Protein AF-A0A8X7V6I4-F1 (afdb_monomer_lite)

Secondary structure (DSSP, 8-state):
-HHHHHHHHHHHHHHHHHHHHHTPPSS---B-TTSPBEEEEE--S-BTTB-TT-EEEEETT--TTTTS-EEEHHHHHHHHHHHHHHHHHHHHHHHHHHHHHHHHHHHHHHHHHHHHT--

pLDDT: mean 87.33, std 9.66, range [56.66, 98.44]

Sequence (119 aa):
MEEELRDMKAHKAYISQVDFVANAQQGIPQLCPCGSNMKRTVDEVYTYDYLPGKRFFICKDFENDGLHFRQPWVMAVEEEVERLKQRVHDHDKLLRECEALKSQVRRLGERVADLERLH

Organism: Brassica carinata (NCBI:txid52824)

Foldseek 3Di:
DVVVVVVVVVVVLVVQLVVCLVVPDQADDQAASVGAGWDKDFACDDDPVDDGGWIWTWGPPDDPPSSTDTGTPVRRHVSVVVVVVVVVVVVVVVVVVVVVVVVVVVVVVVVVVVVVVVD

Radius of gyration: 26.29 Å; chains: 1; bounding box: 56×46×69 Å

Structure (mmCIF, N/CA/C/O backbone):
data_AF-A0A8X7V6I4-F1
#
_entry.id   AF-A0A8X7V6I4-F1
#
loop_
_atom_site.group_PDB
_atom_site.id
_atom_site.type_symbol
_atom_site.label_atom_id
_atom_site.label_alt_id
_atom_site.label_comp_id
_atom_site.label_asym_id
_atom_site.label_entity_id
_atom_site.label_seq_id
_atom_site.pdbx_PDB_ins_code
_atom_site.Cartn_x
_atom_site.Cartn_y
_atom_site.Cartn_z
_atom_site.occupancy
_atom_site.B_iso_or_equiv
_atom_site.auth_seq_id
_atom_site.auth_comp_id
_atom_site.auth_asym_id
_atom_site.auth_atom_id
_atom_site.pdbx_PDB_model_num
ATOM 1 N N . MET A 1 1 ? 26.681 25.326 -23.016 1.00 66.69 1 MET A N 1
ATOM 2 C CA . MET A 1 1 ? 25.642 25.780 -22.066 1.00 66.69 1 MET A CA 1
ATOM 3 C C . MET A 1 1 ? 24.298 25.085 -22.249 1.00 66.69 1 MET A C 1
ATOM 5 O O . MET A 1 1 ? 23.916 24.362 -21.344 1.00 66.69 1 MET A O 1
ATOM 9 N N . GLU A 1 2 ? 23.557 25.254 -23.355 1.00 79.69 2 GLU A N 1
ATOM 10 C CA . GLU A 1 2 ? 22.249 24.569 -23.492 1.00 79.69 2 GLU A CA 1
ATOM 11 C C . GLU A 1 2 ? 22.363 23.043 -23.606 1.00 79.69 2 GLU A C 1
ATOM 13 O O . GLU A 1 2 ? 21.539 22.322 -23.054 1.00 79.69 2 GLU A O 1
ATOM 18 N N . GLU A 1 3 ? 23.378 22.553 -24.316 1.00 81.69 3 GLU A N 1
ATOM 19 C CA . GLU A 1 3 ? 23.651 21.120 -24.464 1.00 81.69 3 GLU A CA 1
ATOM 20 C C . GLU A 1 3 ? 24.035 20.481 -23.126 1.00 81.69 3 GLU A C 1
ATOM 22 O O . GLU A 1 3 ? 23.364 19.561 -22.680 1.00 81.69 3 GLU A O 1
ATOM 27 N N . GLU A 1 4 ? 24.977 21.083 -22.401 1.00 83.06 4 GLU A N 1
ATOM 28 C CA . GLU A 1 4 ? 25.362 20.659 -21.046 1.00 83.06 4 GLU A CA 1
ATOM 29 C C . GLU A 1 4 ? 24.173 20.656 -20.067 1.00 83.06 4 GLU A C 1
ATOM 31 O O . GLU A 1 4 ? 24.053 19.771 -19.221 1.00 83.06 4 GLU A O 1
ATOM 36 N N . LEU A 1 5 ? 23.254 21.626 -20.186 1.00 79.94 5 LEU A N 1
ATOM 37 C CA . LEU A 1 5 ? 22.038 21.668 -19.372 1.00 79.94 5 LEU A CA 1
ATOM 38 C C . LEU A 1 5 ? 21.073 20.525 -19.727 1.00 79.94 5 LEU A C 1
ATOM 40 O O . LEU A 1 5 ? 20.441 19.959 -18.829 1.00 79.94 5 LEU A O 1
ATOM 44 N N . ARG A 1 6 ? 20.952 20.174 -21.016 1.00 82.69 6 ARG A N 1
ATOM 45 C CA . ARG A 1 6 ? 20.172 19.011 -21.469 1.00 82.69 6 ARG A CA 1
ATOM 46 C C . ARG A 1 6 ? 20.788 17.709 -20.964 1.00 82.69 6 ARG A C 1
ATOM 48 O O . ARG A 1 6 ? 20.051 16.890 -20.418 1.00 82.69 6 ARG A O 1
ATOM 55 N N . ASP A 1 7 ? 22.104 17.568 -21.053 1.00 88.25 7 ASP A N 1
ATOM 56 C CA . ASP A 1 7 ? 22.831 16.380 -20.598 1.00 88.25 7 ASP A CA 1
ATOM 57 C C . ASP A 1 7 ? 22.701 16.192 -19.085 1.00 88.25 7 ASP A C 1
ATOM 59 O O . ASP A 1 7 ? 22.368 15.108 -18.606 1.00 88.25 7 ASP A O 1
ATOM 63 N N . MET A 1 8 ? 22.841 17.271 -18.313 1.00 90.69 8 MET A N 1
ATOM 64 C CA . MET A 1 8 ? 22.638 17.238 -16.865 1.00 90.69 8 MET A CA 1
ATOM 65 C C . MET A 1 8 ? 21.185 16.898 -16.493 1.00 90.69 8 MET A C 1
ATOM 67 O O . MET A 1 8 ? 20.945 16.150 -15.542 1.00 90.69 8 MET A O 1
ATOM 71 N N . LYS A 1 9 ? 20.198 17.408 -17.245 1.00 88.81 9 LYS A N 1
ATOM 72 C CA . LYS A 1 9 ? 18.781 17.060 -17.047 1.00 88.81 9 LYS A CA 1
ATOM 73 C C . LYS A 1 9 ? 18.526 15.579 -17.335 1.00 88.81 9 LYS A C 1
ATOM 75 O O . LYS A 1 9 ? 17.821 14.938 -16.556 1.00 88.81 9 LYS A O 1
ATOM 80 N N . ALA A 1 10 ? 19.100 15.044 -18.411 1.00 88.19 10 ALA A N 1
ATOM 81 C CA . ALA A 1 10 ? 19.001 13.629 -18.758 1.00 88.19 10 ALA A CA 1
ATOM 82 C C . ALA A 1 10 ? 19.648 12.746 -17.681 1.00 88.19 10 ALA A C 1
ATOM 84 O O . ALA A 1 10 ? 19.035 11.785 -17.222 1.00 88.19 10 ALA A O 1
ATOM 85 N N . HIS A 1 11 ? 20.831 13.125 -17.192 1.00 89.00 11 HIS A N 1
ATOM 86 C CA . HIS A 1 11 ? 21.520 12.399 -16.128 1.00 89.00 11 HIS A CA 1
ATOM 87 C C . HIS A 1 11 ? 20.720 12.384 -14.818 1.00 89.00 11 HIS A C 1
ATOM 89 O O . HIS A 1 11 ? 20.556 11.337 -14.194 1.00 89.00 11 HIS A O 1
ATOM 95 N N . LYS A 1 12 ? 20.137 13.526 -14.429 1.00 90.25 12 LYS A N 1
ATOM 96 C CA . LYS A 1 12 ? 19.253 13.606 -13.259 1.00 90.25 12 LYS A CA 1
ATOM 97 C C . LYS A 1 12 ? 18.007 12.730 -13.417 1.00 90.25 12 LYS A C 1
ATOM 99 O O . LYS A 1 12 ? 17.588 12.095 -12.450 1.00 90.25 12 LYS A O 1
ATOM 104 N N . ALA A 1 13 ? 17.411 12.704 -14.609 1.00 87.56 13 ALA A N 1
ATOM 105 C CA . ALA A 1 13 ? 16.258 11.856 -14.896 1.00 87.56 13 ALA A CA 1
ATOM 106 C C . ALA A 1 13 ? 16.617 10.367 -14.781 1.00 87.56 13 ALA A C 1
ATOM 108 O O . ALA A 1 13 ? 15.889 9.628 -14.127 1.00 87.56 13 ALA A O 1
ATOM 109 N N . TYR A 1 14 ? 17.769 9.958 -15.318 1.00 87.88 14 TYR A N 1
ATOM 110 C CA . TYR A 1 14 ? 18.278 8.592 -15.186 1.00 87.88 14 TYR A CA 1
ATOM 111 C C . TYR A 1 14 ? 18.493 8.195 -13.720 1.00 87.88 14 TYR A C 1
ATOM 113 O O . TYR A 1 14 ? 17.953 7.184 -13.283 1.00 87.88 14 TYR A O 1
ATOM 121 N N . ILE A 1 15 ? 19.195 9.019 -12.928 1.00 88.75 15 ILE A N 1
ATOM 122 C CA . ILE A 1 15 ? 19.389 8.756 -11.489 1.00 88.75 15 ILE A CA 1
ATOM 123 C C . ILE A 1 15 ? 18.038 8.611 -10.783 1.00 88.75 15 ILE A C 1
ATOM 125 O O . ILE A 1 15 ? 17.841 7.677 -10.016 1.00 88.75 15 ILE A O 1
ATOM 129 N N . SER A 1 16 ? 17.080 9.485 -11.099 1.00 87.38 16 SER A N 1
ATOM 130 C CA . SER A 1 16 ? 15.740 9.427 -10.505 1.00 87.38 16 SER A CA 1
ATOM 131 C C . SER A 1 16 ? 15.006 8.128 -10.857 1.00 87.38 16 SER A C 1
ATOM 133 O O . SER A 1 16 ? 14.291 7.588 -10.018 1.00 87.38 16 SER A O 1
ATOM 135 N N . GLN A 1 17 ? 15.177 7.609 -12.078 1.00 86.31 17 GLN A N 1
ATOM 136 C CA . GLN A 1 17 ? 14.612 6.319 -12.479 1.00 86.31 17 GLN A CA 1
ATOM 137 C C . GLN A 1 17 ? 15.285 5.158 -11.749 1.00 86.31 17 GLN A C 1
ATOM 139 O O . GLN A 1 17 ? 14.580 4.286 -11.253 1.00 86.31 17 GLN A O 1
ATOM 144 N N . VAL A 1 18 ? 16.616 5.166 -11.624 1.00 87.00 18 VAL A N 1
ATOM 145 C CA . VAL A 1 18 ? 17.353 4.141 -10.866 1.00 87.00 18 VAL A CA 1
ATOM 146 C C . VAL A 1 18 ? 16.917 4.134 -9.403 1.00 87.00 18 VAL A C 1
ATOM 148 O O . VAL A 1 18 ? 16.593 3.073 -8.872 1.00 87.00 18 VAL A O 1
ATOM 151 N N . ASP A 1 19 ? 16.833 5.305 -8.771 1.00 86.31 19 ASP A N 1
ATOM 152 C CA . ASP A 1 19 ? 16.350 5.438 -7.396 1.00 86.31 19 ASP A CA 1
ATOM 153 C C . ASP A 1 19 ? 14.912 4.932 -7.269 1.00 86.31 19 ASP A C 1
ATOM 155 O O . ASP A 1 19 ? 14.584 4.236 -6.309 1.00 86.31 19 ASP A O 1
ATOM 159 N N . PHE A 1 20 ? 14.045 5.234 -8.239 1.00 84.12 20 PHE A N 1
ATOM 160 C CA . PHE A 1 20 ? 12.679 4.724 -8.240 1.00 84.12 20 PHE A CA 1
ATOM 161 C C . PHE A 1 20 ? 12.642 3.203 -8.374 1.00 84.12 20 PHE A C 1
ATOM 163 O O . PHE A 1 20 ? 11.853 2.578 -7.681 1.00 84.12 20 PHE A O 1
ATOM 170 N N . VAL A 1 21 ? 13.467 2.597 -9.234 1.00 82.62 21 VAL A N 1
ATOM 171 C CA . VAL A 1 21 ? 13.544 1.134 -9.392 1.00 82.62 21 VAL A CA 1
ATOM 172 C C . VAL A 1 21 ? 14.071 0.475 -8.118 1.00 82.62 21 VAL A C 1
ATOM 174 O O . VAL A 1 21 ? 13.510 -0.518 -7.664 1.00 82.62 21 VAL A O 1
ATOM 177 N N . ALA A 1 22 ? 15.108 1.044 -7.504 1.00 82.12 22 ALA A N 1
ATOM 178 C CA . ALA A 1 22 ? 15.673 0.540 -6.255 1.00 82.12 22 ALA A CA 1
ATOM 179 C C . ALA A 1 22 ? 14.681 0.639 -5.084 1.00 82.12 22 ALA A C 1
ATOM 181 O O . ALA A 1 22 ? 14.656 -0.232 -4.218 1.00 82.12 22 ALA A O 1
ATOM 182 N N . ASN A 1 23 ? 13.844 1.679 -5.081 1.00 78.50 23 ASN A N 1
ATOM 183 C CA . ASN A 1 23 ? 12.777 1.890 -4.101 1.00 78.50 23 ASN A CA 1
ATOM 184 C C . ASN A 1 23 ? 11.397 1.453 -4.623 1.00 78.50 23 ASN A C 1
ATOM 186 O O . ASN A 1 23 ? 10.369 1.851 -4.062 1.00 78.50 23 ASN A O 1
ATOM 190 N N . ALA A 1 24 ? 11.358 0.689 -5.719 1.00 68.62 24 ALA A N 1
ATOM 191 C CA . ALA A 1 24 ? 10.126 0.346 -6.405 1.00 68.62 24 ALA A CA 1
ATOM 192 C C . ALA A 1 24 ? 9.215 -0.449 -5.483 1.00 68.62 24 ALA A C 1
ATOM 194 O O . ALA A 1 24 ? 9.647 -1.328 -4.743 1.00 68.62 24 ALA A O 1
ATOM 195 N N . GLN A 1 25 ? 7.942 -0.080 -5.532 1.00 62.44 25 GLN A N 1
ATOM 196 C CA . GLN A 1 25 ? 6.922 -0.437 -4.560 1.00 62.44 25 GLN A CA 1
ATOM 197 C C . GLN A 1 25 ? 6.785 -1.950 -4.353 1.00 62.44 25 GLN A C 1
ATOM 199 O O . GLN A 1 25 ? 6.655 -2.704 -5.311 1.00 62.44 25 GLN A O 1
ATOM 204 N N . GLN A 1 26 ? 6.678 -2.350 -3.085 1.00 68.00 26 GLN A N 1
ATOM 205 C CA . GLN A 1 26 ? 6.037 -3.606 -2.700 1.00 68.00 26 GLN A CA 1
ATOM 206 C C . GLN A 1 26 ? 4.559 -3.563 -3.123 1.00 68.00 26 GLN A C 1
ATOM 208 O O . GLN A 1 26 ? 3.819 -2.650 -2.732 1.00 68.00 26 GLN A O 1
ATOM 213 N N . GLY A 1 27 ? 4.113 -4.557 -3.884 1.00 81.31 27 GLY A N 1
ATOM 214 C CA . GLY A 1 27 ? 2.730 -4.727 -4.313 1.00 81.31 27 GLY A CA 1
ATOM 215 C C . GLY A 1 27 ? 2.519 -4.543 -5.815 1.00 81.31 27 GLY A C 1
ATOM 216 O O . GLY A 1 27 ? 3.386 -4.838 -6.633 1.00 81.31 27 GLY A O 1
ATOM 217 N N . ILE A 1 28 ? 1.321 -4.090 -6.202 1.00 87.56 28 ILE A N 1
ATOM 218 C CA . ILE A 1 28 ? 0.957 -3.934 -7.617 1.00 87.56 28 ILE A CA 1
ATOM 219 C C . ILE A 1 28 ? 1.425 -2.565 -8.129 1.00 87.56 28 ILE A C 1
ATOM 221 O O . ILE A 1 28 ? 0.842 -1.546 -7.734 1.00 87.56 28 ILE A O 1
ATOM 225 N N . PRO A 1 29 ? 2.387 -2.517 -9.071 1.00 85.25 29 PRO A N 1
ATOM 226 C CA . PRO A 1 29 ? 2.889 -1.260 -9.605 1.00 85.25 29 PRO A CA 1
ATOM 227 C C . PRO A 1 29 ? 1.794 -0.562 -10.419 1.00 85.25 29 PRO A C 1
ATOM 229 O O . PRO A 1 29 ? 1.153 -1.171 -11.279 1.00 85.25 29 PRO A O 1
ATOM 232 N N . GLN A 1 30 ? 1.581 0.728 -10.150 1.00 85.69 30 GLN A N 1
ATOM 233 C CA . GLN A 1 30 ? 0.610 1.559 -10.881 1.00 85.69 30 GLN A CA 1
ATOM 234 C C . GLN A 1 30 ? 1.272 2.365 -12.005 1.00 85.69 30 GLN A C 1
ATOM 236 O O . GLN A 1 30 ? 0.690 2.543 -13.077 1.00 85.69 30 GLN A O 1
ATOM 241 N N . LEU A 1 31 ? 2.507 2.816 -11.772 1.00 87.75 31 LEU A N 1
ATOM 242 C CA . LEU A 1 31 ? 3.286 3.656 -12.677 1.00 87.75 31 LEU A CA 1
ATOM 243 C C . LEU A 1 31 ? 4.675 3.059 -12.896 1.00 87.75 31 LEU A C 1
ATOM 245 O O . LEU A 1 31 ? 5.260 2.467 -11.989 1.00 87.75 31 LEU A O 1
ATOM 249 N N . CYS A 1 32 ? 5.193 3.247 -14.103 1.00 88.19 32 CYS A N 1
ATOM 250 C CA . CYS A 1 32 ? 6.569 2.943 -14.468 1.00 88.19 32 CYS A CA 1
ATOM 251 C C . CYS A 1 32 ? 7.468 4.173 -14.208 1.00 88.19 32 CYS A C 1
ATOM 253 O O . CYS A 1 32 ? 6.973 5.298 -14.335 1.00 88.19 32 CYS A O 1
ATOM 255 N N . PRO A 1 33 ? 8.779 4.017 -13.924 1.00 86.56 33 PRO A N 1
ATOM 256 C CA . PRO A 1 33 ? 9.714 5.143 -13.775 1.00 86.56 33 PRO A CA 1
ATOM 257 C C . PRO A 1 33 ? 9.748 6.115 -14.963 1.00 86.56 33 PRO A C 1
ATOM 259 O O . PRO A 1 33 ? 10.056 7.294 -14.797 1.00 86.56 33 PRO A O 1
ATOM 262 N N . CYS A 1 34 ? 9.402 5.646 -16.164 1.00 86.31 34 CYS A N 1
ATOM 263 C CA . CYS A 1 34 ? 9.288 6.486 -17.356 1.00 86.31 34 CYS A CA 1
ATOM 264 C C . CYS A 1 34 ? 8.046 7.403 -17.366 1.00 86.31 34 CYS A C 1
ATOM 266 O O . CYS A 1 34 ? 7.920 8.255 -18.240 1.00 86.31 34 CYS A O 1
ATOM 268 N N . GLY A 1 35 ? 7.132 7.253 -16.401 1.00 86.19 35 GLY A N 1
ATOM 269 C CA . GLY A 1 35 ? 5.882 8.012 -16.293 1.00 86.19 35 GLY A CA 1
ATOM 270 C C . GLY A 1 35 ? 4.679 7.346 -16.963 1.00 86.19 35 GLY A C 1
ATOM 271 O O . GLY A 1 35 ? 3.550 7.808 -16.794 1.00 86.19 35 GLY A O 1
ATOM 272 N N . SER A 1 36 ? 4.888 6.251 -17.692 1.00 89.12 36 SER A N 1
ATOM 273 C CA . SER A 1 36 ? 3.806 5.520 -18.344 1.00 89.12 36 SER A CA 1
ATOM 274 C C . SER A 1 36 ? 3.036 4.625 -17.376 1.00 89.12 36 SER A C 1
ATOM 276 O O . SER A 1 36 ? 3.563 4.111 -16.387 1.00 89.12 36 SER A O 1
ATOM 278 N N . ASN A 1 37 ? 1.761 4.408 -17.697 1.00 89.31 37 ASN A N 1
ATOM 279 C CA . ASN A 1 37 ? 0.896 3.519 -16.930 1.00 89.31 37 ASN A CA 1
ATOM 280 C C . ASN A 1 37 ? 1.305 2.051 -17.090 1.00 89.31 37 ASN A C 1
ATOM 282 O O . ASN A 1 37 ? 1.728 1.611 -18.166 1.00 89.31 37 ASN A O 1
ATOM 286 N N . MET A 1 38 ? 1.090 1.279 -16.027 1.00 90.00 38 MET A N 1
ATOM 287 C CA . MET A 1 38 ? 1.234 -0.172 -16.061 1.00 90.00 38 MET A CA 1
ATOM 288 C C . MET A 1 38 ? 0.025 -0.818 -16.748 1.00 90.00 38 MET A C 1
ATOM 290 O O . MET A 1 38 ? -1.126 -0.460 -16.497 1.00 90.00 38 MET A O 1
ATOM 294 N N . LYS A 1 39 ? 0.274 -1.805 -17.611 1.00 90.12 39 LYS A N 1
ATOM 295 C CA . LYS A 1 39 ? -0.746 -2.664 -18.227 1.00 90.12 39 LYS A CA 1
ATOM 296 C C . LYS A 1 39 ? -0.600 -4.089 -17.704 1.00 90.12 39 LYS A C 1
ATOM 298 O O . LYS A 1 39 ? 0.506 -4.564 -17.453 1.00 90.12 39 LYS A O 1
ATOM 303 N N . ARG A 1 40 ? -1.721 -4.793 -17.555 1.00 87.88 40 ARG A N 1
ATOM 304 C CA . ARG A 1 40 ? -1.712 -6.229 -17.264 1.00 87.88 40 ARG A CA 1
ATOM 305 C C . ARG A 1 40 ? -1.673 -6.999 -18.577 1.00 87.88 40 ARG A C 1
ATOM 307 O O . ARG A 1 40 ? -2.527 -6.777 -19.431 1.00 87.88 40 ARG A O 1
ATOM 314 N N . THR A 1 41 ? -0.733 -7.922 -18.711 1.00 84.94 41 THR A N 1
ATOM 315 C CA . THR A 1 41 ? -0.593 -8.771 -19.899 1.00 84.94 41 THR A CA 1
ATOM 316 C C . THR A 1 41 ? -0.428 -10.234 -19.516 1.00 84.94 41 THR A C 1
ATOM 318 O O . THR A 1 41 ? -0.151 -10.577 -18.361 1.00 84.94 41 THR A O 1
ATOM 321 N N . VAL A 1 42 ? -0.637 -11.104 -20.497 1.00 79.44 42 VAL A N 1
ATOM 322 C CA . VAL A 1 42 ? -0.314 -12.527 -20.426 1.00 79.44 42 VAL A CA 1
ATOM 323 C C . VAL A 1 42 ? 0.735 -12.784 -21.494 1.00 79.44 42 VAL A C 1
ATOM 325 O O . VAL A 1 42 ? 0.572 -12.319 -22.618 1.00 79.44 42 VAL A O 1
ATOM 328 N N . ASP A 1 43 ? 1.803 -13.490 -21.149 1.00 76.62 43 ASP A N 1
ATOM 329 C CA . ASP A 1 43 ? 2.783 -13.913 -22.140 1.00 76.62 43 ASP A CA 1
ATOM 330 C C . ASP A 1 43 ? 2.160 -15.021 -22.993 1.00 76.62 43 ASP A C 1
ATOM 332 O O . ASP A 1 43 ? 1.863 -16.115 -22.510 1.00 76.62 43 ASP A O 1
ATOM 336 N N . GLU A 1 44 ? 1.921 -14.717 -24.265 1.00 69.81 44 GLU A N 1
ATOM 337 C CA . GLU A 1 44 ? 1.339 -15.653 -25.236 1.00 69.81 44 GLU A CA 1
ATOM 338 C C . GLU A 1 44 ? 2.396 -16.590 -25.836 1.00 69.81 44 GLU A C 1
ATOM 340 O O . GLU A 1 44 ? 2.074 -17.660 -26.349 1.00 69.81 44 GLU A O 1
ATOM 345 N N . VAL A 1 45 ? 3.669 -16.200 -25.743 1.00 67.81 45 VAL A N 1
ATOM 346 C CA . VAL A 1 45 ? 4.800 -16.871 -26.386 1.00 67.81 45 VAL A CA 1
ATOM 347 C C . VAL A 1 45 ? 5.736 -17.447 -25.331 1.00 67.81 45 VAL A C 1
ATOM 349 O O . VAL A 1 45 ? 5.893 -16.896 -24.242 1.00 67.81 45 VAL A O 1
ATOM 352 N N . TYR A 1 46 ? 6.379 -18.563 -25.670 1.00 56.66 46 TYR A N 1
ATOM 353 C CA . TYR A 1 46 ? 7.451 -19.130 -24.864 1.00 56.66 46 TYR A CA 1
ATOM 354 C C . TYR A 1 46 ? 8.644 -18.171 -24.896 1.00 56.66 46 TYR A C 1
ATOM 356 O O . TYR A 1 46 ? 9.232 -17.944 -25.954 1.00 56.66 46 TYR A O 1
ATOM 364 N N . THR A 1 47 ? 8.995 -17.597 -23.750 1.00 66.88 47 THR A N 1
ATOM 365 C CA . THR A 1 47 ? 10.206 -16.780 -23.610 1.00 66.88 47 THR A CA 1
ATOM 366 C C . THR A 1 47 ? 11.267 -17.595 -22.878 1.00 66.88 47 THR A C 1
ATOM 368 O O . THR A 1 47 ? 10.934 -18.538 -22.164 1.00 66.88 47 THR A O 1
ATOM 371 N N . TYR A 1 48 ? 12.548 -17.264 -23.066 1.00 60.03 48 TYR A N 1
ATOM 372 C CA . TYR A 1 48 ? 13.665 -17.989 -22.441 1.00 60.03 48 TYR A CA 1
ATOM 373 C C . TYR A 1 48 ? 13.493 -18.133 -20.917 1.00 60.03 48 TYR A C 1
ATOM 375 O O . TYR A 1 48 ? 13.746 -19.200 -20.364 1.00 60.03 48 TYR A O 1
ATOM 383 N N . ASP A 1 49 ? 12.961 -17.092 -20.272 1.00 66.44 49 ASP A N 1
ATOM 384 C CA . ASP A 1 49 ? 12.780 -17.037 -18.822 1.00 66.44 49 ASP A CA 1
ATOM 385 C C . ASP A 1 49 ? 11.393 -17.517 -18.347 1.00 66.44 49 ASP A C 1
ATOM 387 O O . ASP A 1 49 ? 11.208 -17.772 -17.154 1.00 66.44 49 ASP A O 1
ATOM 391 N N . TYR A 1 50 ? 10.394 -17.645 -19.239 1.00 65.88 50 TYR A N 1
ATOM 392 C CA . TYR A 1 50 ? 9.003 -17.890 -18.834 1.00 65.88 50 TYR A CA 1
ATOM 393 C C . TYR A 1 50 ? 8.197 -18.766 -19.799 1.00 65.88 50 TYR A C 1
ATOM 395 O O . TYR A 1 50 ? 8.139 -18.541 -21.010 1.00 65.88 50 TYR A O 1
ATOM 403 N N . LEU A 1 51 ? 7.467 -19.717 -19.206 1.00 66.88 51 LEU A N 1
ATOM 404 C CA . LEU A 1 51 ? 6.452 -20.513 -19.893 1.00 66.88 51 LEU A CA 1
ATOM 405 C C . LEU A 1 51 ? 5.276 -19.633 -20.373 1.00 66.88 51 LEU A C 1
ATOM 407 O O . LEU A 1 51 ? 4.901 -18.688 -19.670 1.00 66.88 51 LEU A O 1
ATOM 411 N N . PRO A 1 52 ? 4.627 -19.987 -21.498 1.00 72.06 52 PRO A N 1
ATOM 412 C CA . PRO A 1 52 ? 3.389 -19.357 -21.943 1.00 72.06 52 PRO A CA 1
ATOM 413 C C . PRO A 1 52 ? 2.305 -19.367 -20.857 1.00 72.06 52 PRO A C 1
ATOM 415 O O . PRO A 1 52 ? 2.212 -20.290 -20.045 1.00 72.06 52 PRO A O 1
ATOM 418 N N . GLY A 1 53 ? 1.457 -18.340 -20.851 1.00 77.94 53 GLY A N 1
ATOM 419 C CA . GLY A 1 53 ? 0.333 -18.197 -19.922 1.00 77.94 53 GLY A CA 1
ATOM 420 C C . GLY A 1 53 ? 0.678 -17.514 -18.595 1.00 77.94 53 GLY A C 1
ATOM 421 O O . GLY A 1 53 ? -0.207 -17.315 -17.755 1.00 77.94 53 GLY A O 1
ATOM 422 N N . LYS A 1 54 ? 1.939 -17.120 -18.383 1.00 82.25 54 LYS A N 1
ATOM 423 C CA . LYS A 1 54 ? 2.338 -16.320 -17.217 1.00 82.25 54 LYS A CA 1
ATOM 424 C C . LYS A 1 54 ? 1.807 -14.892 -17.347 1.00 82.25 54 LYS A C 1
ATOM 426 O O . LYS A 1 54 ? 1.794 -14.310 -18.426 1.00 82.25 54 LYS A O 1
ATOM 431 N N . ARG A 1 55 ? 1.322 -14.339 -16.234 1.00 87.75 55 ARG A N 1
ATOM 432 C CA . ARG A 1 55 ? 0.713 -13.003 -16.172 1.00 87.75 55 ARG A CA 1
ATOM 433 C C . ARG A 1 55 ? 1.696 -12.001 -15.591 1.00 87.75 55 ARG A C 1
ATOM 435 O O . ARG A 1 55 ? 2.356 -12.308 -14.597 1.00 87.75 55 ARG A O 1
ATOM 442 N N . PHE A 1 56 ? 1.714 -10.799 -16.150 1.00 88.06 56 PHE A N 1
ATOM 443 C CA . PHE A 1 56 ? 2.617 -9.728 -15.746 1.00 88.06 56 PHE A CA 1
ATOM 444 C C . PHE A 1 56 ? 1.888 -8.394 -15.628 1.00 88.06 56 PHE A C 1
ATOM 446 O O . PHE A 1 56 ? 0.873 -8.150 -16.285 1.00 88.06 56 PHE A O 1
ATOM 453 N N . PHE A 1 57 ? 2.450 -7.525 -14.797 1.00 89.25 57 PHE A N 1
ATOM 454 C CA . PHE A 1 57 ? 2.290 -6.086 -14.905 1.00 89.25 57 PHE A CA 1
ATOM 455 C C . PHE A 1 57 ? 3.507 -5.551 -15.649 1.00 89.25 57 PHE A C 1
ATOM 457 O O . PHE A 1 57 ? 4.637 -5.726 -15.198 1.00 89.25 57 PHE A O 1
ATOM 464 N N . ILE A 1 58 ? 3.286 -4.935 -16.800 1.00 90.12 58 ILE A N 1
ATOM 465 C CA . ILE A 1 58 ? 4.348 -4.438 -17.670 1.00 90.12 58 ILE A CA 1
ATOM 466 C C . ILE A 1 58 ? 4.084 -2.975 -18.009 1.00 90.12 58 ILE A C 1
ATOM 468 O O . ILE A 1 58 ? 2.928 -2.562 -18.120 1.00 90.12 58 ILE A O 1
ATOM 472 N N . CYS A 1 59 ? 5.137 -2.180 -18.174 1.00 91.50 59 CYS A N 1
ATOM 473 C CA . CYS A 1 59 ? 5.001 -0.826 -18.696 1.00 91.50 59 CYS A CA 1
ATOM 474 C C . CYS A 1 59 ? 4.270 -0.836 -20.052 1.00 91.50 59 CYS A C 1
ATOM 476 O O . CYS A 1 59 ? 4.459 -1.735 -20.880 1.00 91.50 59 CYS A O 1
ATOM 478 N N . LYS A 1 60 ? 3.425 0.169 -20.307 1.00 89.88 60 LYS A N 1
ATOM 479 C CA . LYS A 1 60 ? 2.816 0.356 -21.629 1.00 89.88 60 LYS A CA 1
ATOM 480 C C . LYS A 1 60 ? 3.878 0.497 -22.724 1.00 89.88 60 LYS A C 1
ATOM 482 O O . LYS A 1 60 ? 3.769 -0.208 -23.730 1.00 89.88 60 LYS A O 1
ATOM 487 N N . ASP A 1 61 ? 4.877 1.332 -22.458 1.00 90.69 61 ASP A N 1
ATOM 488 C CA . ASP A 1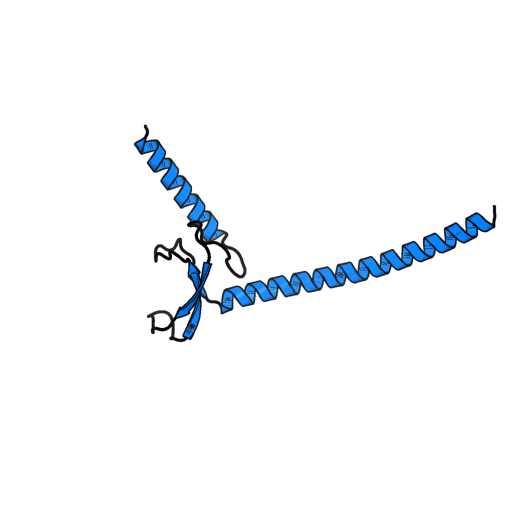 61 ? 5.993 1.697 -23.334 1.00 90.69 61 ASP A CA 1
ATOM 489 C C . ASP A 1 61 ? 7.261 0.964 -22.872 1.00 90.69 61 ASP A C 1
ATOM 491 O O . ASP A 1 61 ? 8.270 1.566 -22.539 1.00 90.69 61 ASP A O 1
ATOM 495 N N . PHE A 1 62 ? 7.152 -0.353 -22.695 1.00 88.38 62 PHE A N 1
ATOM 496 C CA . PHE A 1 62 ? 8.228 -1.169 -22.139 1.00 88.38 62 PHE A CA 1
ATOM 497 C C . PHE A 1 62 ? 9.437 -1.247 -23.074 1.00 88.38 62 PHE A C 1
ATOM 499 O O . PHE A 1 62 ? 9.311 -1.703 -24.212 1.00 88.38 62 PHE A O 1
ATOM 506 N N . GLU A 1 63 ? 10.606 -0.914 -22.536 1.00 87.81 63 GLU A N 1
ATOM 507 C CA . GLU A 1 63 ? 11.910 -1.174 -23.136 1.00 87.81 63 GLU A CA 1
ATOM 508 C C . GLU A 1 63 ? 12.692 -2.135 -22.232 1.00 87.81 63 GLU A C 1
ATOM 510 O O . GLU A 1 63 ? 12.592 -2.075 -21.009 1.00 87.81 63 GLU A O 1
ATOM 515 N N . ASN A 1 64 ? 13.461 -3.058 -22.812 1.00 85.06 64 ASN A N 1
ATOM 516 C CA . ASN A 1 64 ? 14.261 -4.004 -22.027 1.00 85.06 64 ASN A CA 1
ATOM 517 C C . ASN A 1 64 ? 15.601 -3.375 -21.605 1.00 85.06 64 ASN A C 1
ATOM 519 O O . ASN A 1 64 ? 16.669 -3.857 -21.976 1.00 85.06 64 ASN A O 1
ATOM 523 N N . ASP A 1 65 ? 15.524 -2.259 -20.885 1.00 86.44 65 ASP A N 1
ATOM 524 C CA . ASP A 1 65 ? 16.649 -1.418 -20.457 1.00 86.44 65 ASP A CA 1
ATOM 525 C C . ASP A 1 65 ? 16.984 -1.565 -18.960 1.00 86.44 65 ASP A C 1
ATOM 527 O O . ASP A 1 65 ? 17.948 -0.981 -18.470 1.00 86.44 65 ASP A O 1
ATOM 531 N N . GLY A 1 66 ? 16.188 -2.350 -18.228 1.00 84.06 66 GLY A N 1
ATOM 532 C CA . GLY A 1 66 ? 16.302 -2.522 -16.778 1.00 84.06 66 GLY A CA 1
ATOM 533 C C . GLY A 1 66 ? 15.691 -1.384 -15.951 1.00 84.06 66 GLY A C 1
ATOM 534 O O . GLY A 1 66 ? 15.668 -1.483 -14.727 1.00 84.06 66 GLY A O 1
ATOM 535 N N . LEU A 1 67 ? 15.167 -0.337 -16.593 1.00 88.31 67 LEU A N 1
ATOM 536 C CA . LEU A 1 67 ? 14.489 0.791 -15.945 1.00 88.31 67 LEU A CA 1
ATOM 537 C C . LEU A 1 67 ? 12.967 0.677 -16.058 1.00 88.31 67 LEU A C 1
ATOM 539 O O . LEU A 1 67 ? 12.238 1.200 -15.214 1.00 88.31 67 LEU A O 1
ATOM 543 N N . HIS A 1 68 ? 12.469 -0.032 -17.070 1.00 88.38 68 HIS A N 1
ATOM 544 C CA . HIS A 1 68 ? 11.045 -0.292 -17.215 1.00 88.38 68 HIS A CA 1
ATOM 545 C C . HIS A 1 68 ? 10.584 -1.499 -16.405 1.00 88.38 68 HIS A C 1
ATOM 547 O O . HIS A 1 68 ? 11.181 -2.577 -16.421 1.00 88.38 68 HIS A O 1
ATOM 553 N N . PHE A 1 69 ? 9.436 -1.352 -15.744 1.00 87.38 69 PHE A N 1
ATOM 554 C CA . PHE A 1 69 ? 8.871 -2.453 -14.982 1.00 87.38 69 PHE A CA 1
ATOM 555 C C . PHE A 1 69 ? 8.268 -3.540 -15.863 1.00 87.38 69 PHE A C 1
ATOM 557 O O . PHE A 1 69 ? 7.427 -3.295 -16.735 1.00 87.38 69 PHE A O 1
ATOM 564 N N . ARG A 1 70 ? 8.631 -4.771 -15.507 1.00 87.06 70 ARG A N 1
ATOM 565 C CA . ARG A 1 70 ? 7.951 -6.008 -15.871 1.00 87.06 70 ARG A CA 1
ATOM 566 C C . ARG A 1 70 ? 7.949 -6.923 -14.651 1.00 87.06 70 ARG A C 1
ATOM 568 O O . ARG A 1 70 ? 8.910 -7.639 -14.397 1.00 87.06 70 ARG A O 1
ATOM 575 N N . GLN A 1 71 ? 6.865 -6.884 -13.885 1.00 86.62 71 GLN A N 1
ATOM 576 C CA . GLN A 1 71 ? 6.723 -7.640 -12.644 1.00 86.62 71 GLN A CA 1
ATOM 577 C C . GLN A 1 71 ? 5.740 -8.802 -12.833 1.00 86.62 71 GLN A C 1
ATOM 579 O O . GLN A 1 71 ? 4.604 -8.589 -13.273 1.00 86.62 71 GLN A O 1
ATOM 584 N N . PRO A 1 72 ? 6.132 -10.041 -12.496 1.00 88.06 72 PRO A N 1
ATOM 585 C CA . PRO A 1 72 ? 5.216 -11.168 -12.397 1.00 88.06 72 PRO A CA 1
ATOM 586 C C . PRO A 1 72 ? 4.021 -10.870 -11.492 1.00 88.06 72 PRO A C 1
ATOM 588 O O . PRO A 1 72 ? 4.168 -10.400 -10.365 1.00 88.06 72 PRO A O 1
ATOM 591 N N . TRP A 1 73 ? 2.826 -11.216 -11.969 1.00 88.62 73 TRP A N 1
ATOM 592 C CA . TRP A 1 73 ? 1.574 -10.979 -11.250 1.00 88.62 73 TRP A CA 1
ATOM 593 C C . TRP A 1 73 ? 1.557 -11.617 -9.856 1.00 88.62 73 TRP A C 1
ATOM 595 O O . TRP A 1 73 ? 1.013 -11.029 -8.930 1.00 88.62 73 TRP A O 1
ATOM 605 N N . VAL A 1 74 ? 2.160 -12.803 -9.712 1.00 87.38 74 VAL A N 1
ATOM 606 C CA . VAL A 1 74 ? 2.190 -13.545 -8.442 1.00 87.38 74 VAL A CA 1
ATOM 607 C C . VAL A 1 74 ? 2.930 -12.782 -7.345 1.00 87.38 74 VAL A C 1
ATOM 609 O O . VAL A 1 74 ? 2.383 -12.659 -6.259 1.00 87.38 74 VAL A O 1
ATOM 612 N N . MET A 1 75 ? 4.094 -12.196 -7.649 1.00 87.06 75 MET A N 1
ATOM 613 C CA . MET A 1 75 ? 4.873 -11.436 -6.664 1.00 87.06 75 MET A CA 1
ATOM 614 C C . MET A 1 75 ? 4.119 -10.180 -6.234 1.00 87.06 75 MET A C 1
ATOM 616 O O . MET A 1 75 ? 3.916 -9.952 -5.048 1.00 87.06 75 MET A O 1
ATOM 620 N N . ALA A 1 76 ? 3.605 -9.425 -7.209 1.00 88.38 76 ALA A N 1
ATOM 621 C CA . ALA A 1 76 ? 2.822 -8.225 -6.941 1.00 88.38 76 ALA A CA 1
ATOM 622 C C . ALA A 1 76 ? 1.590 -8.516 -6.065 1.00 88.38 76 ALA A C 1
ATOM 624 O O . ALA A 1 76 ? 1.270 -7.754 -5.159 1.00 88.38 76 ALA A O 1
ATOM 625 N N . VAL A 1 77 ? 0.879 -9.618 -6.322 1.00 90.44 77 VAL A N 1
ATOM 626 C CA . VAL A 1 77 ? -0.308 -9.987 -5.539 1.00 90.44 77 VAL A CA 1
ATOM 627 C C . VAL A 1 77 ? 0.046 -10.516 -4.157 1.00 90.44 77 VAL A C 1
ATOM 629 O O . VAL A 1 77 ? -0.671 -10.211 -3.210 1.00 90.44 77 VAL A O 1
ATOM 632 N N . GLU A 1 78 ? 1.119 -11.286 -4.019 1.00 91.31 78 GLU A N 1
ATOM 633 C CA . GLU A 1 78 ? 1.576 -11.778 -2.719 1.00 91.31 78 GLU A CA 1
ATOM 634 C C . GLU A 1 78 ? 1.931 -10.615 -1.783 1.00 91.31 78 GLU A C 1
ATOM 636 O O . GLU A 1 78 ? 1.406 -10.533 -0.673 1.00 91.31 78 GLU A O 1
ATOM 641 N N . GLU A 1 79 ? 2.708 -9.648 -2.270 1.00 91.00 79 GLU A N 1
ATOM 642 C CA . GLU A 1 79 ? 3.068 -8.439 -1.522 1.00 91.00 79 GLU A CA 1
ATOM 643 C C . GLU A 1 79 ? 1.837 -7.594 -1.146 1.00 91.00 79 GLU A C 1
ATOM 645 O O . GLU A 1 79 ? 1.716 -7.113 -0.016 1.00 91.00 79 GLU A O 1
ATOM 650 N N . GLU A 1 80 ? 0.875 -7.445 -2.065 1.00 92.00 80 GLU A N 1
ATOM 651 C CA . GLU A 1 80 ? -0.405 -6.787 -1.778 1.00 92.00 80 GLU A CA 1
ATOM 652 C C . GLU A 1 80 ? -1.208 -7.502 -0.691 1.00 92.00 80 GLU A C 1
ATOM 654 O O . GLU A 1 80 ? -1.790 -6.855 0.182 1.00 92.00 80 GLU A O 1
ATOM 659 N N . VAL A 1 81 ? -1.253 -8.834 -0.735 1.00 93.81 81 VAL A N 1
ATOM 660 C CA . VAL A 1 81 ? -1.974 -9.648 0.244 1.00 93.81 81 VAL A CA 1
ATOM 661 C C . VAL A 1 81 ? -1.347 -9.498 1.626 1.00 93.81 81 VAL A C 1
ATOM 663 O O . VAL A 1 81 ? -2.085 -9.282 2.588 1.00 93.81 81 VAL A O 1
ATOM 666 N N . GLU A 1 82 ? -0.020 -9.546 1.743 1.00 93.69 82 GLU A N 1
ATOM 667 C CA . GLU A 1 82 ? 0.664 -9.335 3.025 1.00 93.69 82 GLU A CA 1
ATOM 668 C C . GLU A 1 82 ? 0.402 -7.935 3.588 1.00 93.69 82 GLU A C 1
ATOM 670 O O . GLU A 1 82 ? 0.044 -7.776 4.760 1.00 93.69 82 GLU A O 1
ATOM 675 N N . ARG A 1 83 ? 0.442 -6.907 2.734 1.00 91.69 83 ARG A N 1
ATOM 676 C CA . ARG A 1 83 ? 0.094 -5.542 3.143 1.00 91.69 83 ARG A CA 1
ATOM 677 C C . ARG A 1 83 ? -1.359 -5.429 3.610 1.00 91.69 83 ARG A C 1
ATOM 679 O O . ARG A 1 83 ? -1.648 -4.738 4.590 1.00 91.69 83 ARG A O 1
ATOM 686 N N . LEU A 1 84 ? -2.293 -6.082 2.918 1.00 94.62 84 LEU A N 1
ATOM 687 C CA . LEU A 1 84 ? -3.708 -6.087 3.295 1.00 94.62 84 LEU A CA 1
ATOM 688 C C . LEU A 1 84 ? -3.948 -6.824 4.613 1.00 94.62 84 LEU A C 1
ATOM 690 O O . LEU A 1 84 ? -4.717 -6.322 5.431 1.00 94.62 84 LEU A O 1
ATOM 694 N N . LYS A 1 85 ? -3.272 -7.953 4.856 1.00 96.38 85 LYS A N 1
ATOM 695 C CA . LYS A 1 85 ? -3.336 -8.666 6.141 1.00 96.38 85 LYS A CA 1
ATOM 696 C C . LYS A 1 85 ? -2.948 -7.747 7.295 1.00 96.38 85 LYS A C 1
ATOM 698 O O . LYS A 1 85 ? -3.713 -7.630 8.250 1.00 96.38 85 LYS A O 1
ATOM 703 N N . GLN A 1 86 ? -1.827 -7.032 7.173 1.00 96.06 86 GLN A N 1
ATOM 704 C CA . GLN A 1 86 ? -1.386 -6.100 8.213 1.00 96.06 86 GLN A CA 1
ATOM 705 C C . GLN A 1 86 ? -2.426 -5.001 8.472 1.00 96.06 86 GLN A C 1
ATOM 707 O O . GLN A 1 86 ? -2.824 -4.779 9.612 1.00 96.06 86 GLN A O 1
ATOM 712 N N . ARG A 1 87 ? -2.954 -4.376 7.413 1.00 96.38 87 ARG A N 1
ATOM 713 C CA . ARG A 1 87 ? -3.990 -3.335 7.541 1.00 96.38 87 ARG A CA 1
ATOM 714 C C . ARG A 1 87 ? -5.271 -3.848 8.196 1.00 96.38 87 ARG A C 1
ATOM 716 O O 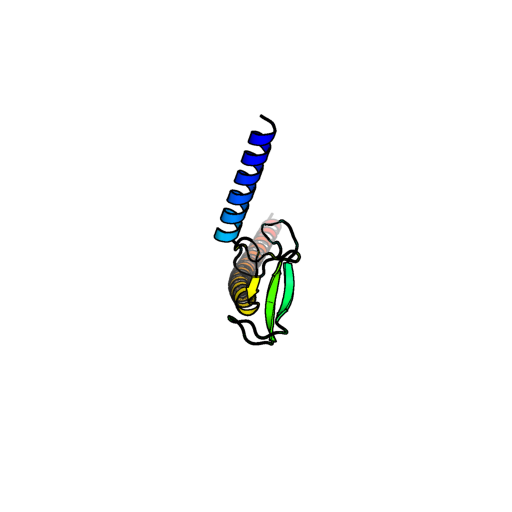. ARG A 1 87 ? -5.927 -3.104 8.919 1.00 96.38 87 ARG A O 1
ATOM 723 N N . VAL A 1 88 ? -5.661 -5.092 7.921 1.00 98.00 88 VAL A N 1
ATOM 724 C CA . VAL A 1 88 ? -6.822 -5.722 8.564 1.00 98.00 88 VAL A CA 1
ATOM 725 C C . VAL A 1 88 ? -6.561 -5.931 10.054 1.00 98.00 88 VAL A C 1
ATOM 727 O O . VAL A 1 88 ? -7.430 -5.609 10.862 1.00 98.00 88 VAL A O 1
ATOM 730 N N . HIS A 1 89 ? -5.370 -6.400 10.431 1.00 97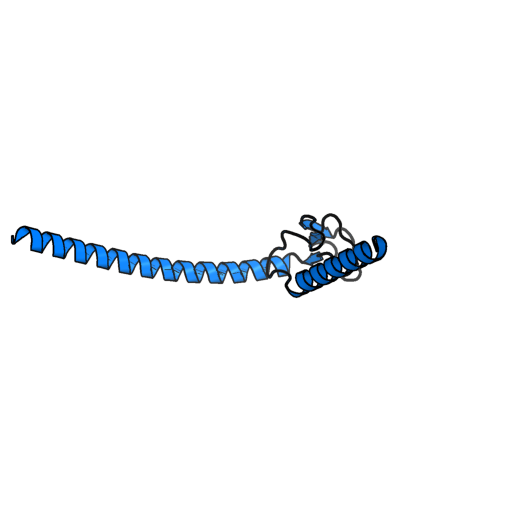.81 89 HIS A N 1
ATOM 731 C CA . HIS A 1 89 ? -4.988 -6.535 11.838 1.00 97.81 89 HIS A CA 1
ATOM 732 C C . HIS A 1 89 ? -4.994 -5.192 12.577 1.00 97.81 89 HIS A C 1
ATOM 734 O O . HI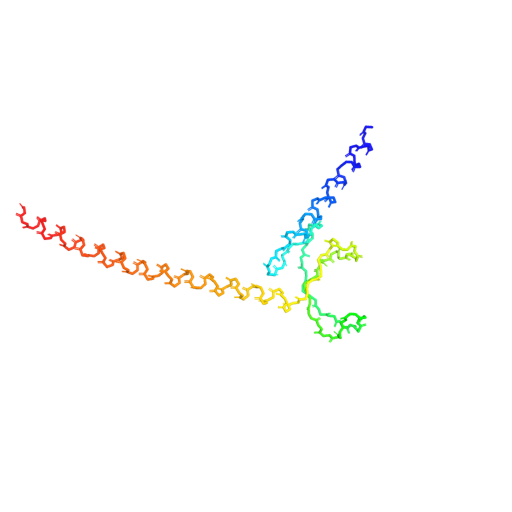S A 1 89 ? -5.532 -5.101 13.682 1.00 97.81 89 HIS A O 1
ATOM 740 N N . ASP A 1 90 ? -4.466 -4.139 11.954 1.00 98.00 90 ASP A N 1
ATOM 741 C CA . ASP A 1 90 ? -4.453 -2.797 12.540 1.00 98.00 90 ASP A CA 1
ATOM 742 C C . ASP A 1 90 ? -5.877 -2.247 12.718 1.00 98.00 90 ASP A C 1
ATOM 744 O O . ASP A 1 90 ? -6.205 -1.683 13.764 1.00 98.00 90 ASP A O 1
ATOM 748 N N . HIS A 1 91 ? -6.760 -2.461 11.736 1.00 98.12 91 HIS A N 1
ATOM 749 C CA . HIS A 1 91 ? -8.168 -2.081 11.856 1.00 98.12 91 HIS A CA 1
ATOM 750 C C . HIS A 1 91 ? -8.902 -2.850 12.961 1.00 98.12 91 HIS A C 1
ATOM 752 O O . HIS A 1 91 ? -9.678 -2.233 13.688 1.00 98.12 91 HIS A O 1
ATOM 758 N N . ASP A 1 92 ? -8.661 -4.156 13.130 1.00 98.25 92 ASP A N 1
ATOM 759 C CA . ASP A 1 92 ? -9.271 -4.930 14.225 1.00 98.25 92 ASP A CA 1
ATOM 760 C C . ASP A 1 92 ? -8.872 -4.364 15.595 1.00 98.25 92 ASP A C 1
ATOM 762 O O . ASP A 1 92 ? -9.706 -4.214 16.491 1.00 98.25 92 ASP A O 1
ATOM 766 N N . LYS A 1 93 ? -7.604 -3.964 15.744 1.00 98.00 93 LYS A N 1
ATOM 767 C CA . LYS A 1 93 ? -7.119 -3.312 16.963 1.00 98.00 93 LYS A CA 1
ATOM 768 C C . LYS A 1 93 ? -7.843 -1.988 17.224 1.00 98.00 93 LYS A C 1
ATOM 770 O O . LYS A 1 93 ? -8.339 -1.776 18.330 1.00 98.00 93 LYS A O 1
ATOM 775 N N . LEU A 1 94 ? -7.949 -1.131 16.208 1.00 98.38 94 LEU A N 1
ATOM 776 C CA . LEU A 1 94 ? -8.648 0.153 16.320 1.00 98.38 94 LEU A CA 1
ATOM 777 C C . LEU A 1 94 ? -10.132 -0.025 16.660 1.00 98.38 94 LEU A C 1
ATOM 779 O O . LEU A 1 94 ? -10.662 0.723 17.478 1.00 98.38 94 LEU A O 1
ATOM 783 N N . LEU A 1 95 ? -10.803 -1.030 16.091 1.00 98.44 95 LEU A N 1
ATOM 784 C CA . LEU A 1 95 ? -12.203 -1.324 16.407 1.00 98.44 95 LEU A CA 1
ATOM 785 C C . LEU A 1 95 ? -12.390 -1.664 17.889 1.00 98.44 95 LEU A C 1
ATOM 787 O O . LEU A 1 95 ? -13.265 -1.088 18.539 1.00 98.44 95 LEU A O 1
ATOM 791 N N . ARG A 1 96 ? -11.527 -2.517 18.453 1.00 98.12 96 ARG A N 1
ATOM 792 C CA . ARG A 1 96 ? -11.556 -2.853 19.889 1.00 98.12 96 ARG A CA 1
ATOM 793 C C . ARG A 1 96 ? -11.335 -1.622 20.769 1.00 98.12 96 ARG A C 1
ATOM 795 O O . ARG A 1 96 ? -12.019 -1.446 21.778 1.00 98.12 96 ARG A O 1
ATOM 802 N N . GLU A 1 97 ? -10.399 -0.754 20.391 1.00 98.25 97 GLU A N 1
ATOM 803 C CA . GLU A 1 97 ? -10.134 0.501 21.104 1.00 98.25 97 GLU A CA 1
ATOM 804 C C . GLU A 1 97 ? -11.337 1.458 21.033 1.00 98.25 97 GLU A C 1
ATOM 806 O O . GLU A 1 97 ? -11.749 2.014 22.055 1.00 98.25 97 GLU A O 1
ATOM 811 N N . CYS A 1 98 ? -11.966 1.597 19.863 1.00 98.38 98 CYS A N 1
ATOM 812 C CA . CYS A 1 98 ? -13.185 2.385 19.687 1.00 98.38 98 CYS A CA 1
ATOM 813 C C . CYS A 1 98 ? -14.348 1.861 20.543 1.00 98.38 98 CYS A C 1
ATOM 815 O O . CYS A 1 98 ? -15.060 2.658 21.159 1.00 98.38 98 CYS A O 1
ATOM 817 N N . GLU A 1 99 ? -14.546 0.545 20.625 1.00 98.25 99 GLU A N 1
ATOM 818 C CA . GLU A 1 99 ? -15.574 -0.065 21.479 1.00 98.25 99 GLU A CA 1
ATOM 819 C C . GLU A 1 99 ? -15.319 0.196 22.970 1.00 98.25 99 GLU A C 1
ATOM 821 O O . GLU A 1 99 ? -16.244 0.542 23.723 1.00 98.25 99 GLU A O 1
ATOM 826 N N . ALA A 1 100 ? -14.058 0.096 23.399 1.00 98.19 100 ALA A N 1
ATOM 827 C CA . ALA A 1 100 ? -13.654 0.407 24.764 1.00 98.19 100 ALA A CA 1
ATOM 828 C C . ALA A 1 100 ? -13.910 1.886 25.104 1.00 98.19 100 ALA A C 1
ATOM 830 O O . ALA A 1 100 ? -14.489 2.187 26.154 1.00 98.19 100 ALA A O 1
ATOM 831 N N . LEU A 1 101 ? -13.545 2.804 24.204 1.00 98.44 101 LEU A N 1
ATOM 832 C CA . LEU A 1 101 ? -13.789 4.241 24.355 1.00 98.44 101 LEU A CA 1
ATOM 833 C C . LEU A 1 101 ? -15.283 4.565 24.385 1.00 98.44 101 LEU A C 1
ATOM 835 O O . LEU A 1 101 ? -15.738 5.273 25.283 1.00 98.44 101 LEU A O 1
ATOM 839 N N . LYS A 1 102 ? -16.076 3.992 23.475 1.00 98.31 102 LYS A N 1
ATOM 840 C CA . LYS A 1 102 ? -17.536 4.164 23.450 1.00 98.31 102 LYS A CA 1
ATOM 841 C C . LYS A 1 102 ? -18.174 3.741 24.775 1.00 98.31 102 LYS A C 1
ATOM 843 O O . LYS A 1 102 ? -19.049 4.432 25.297 1.00 98.31 102 LYS A O 1
ATOM 848 N N . SER A 1 103 ? -17.690 2.644 25.355 1.00 97.94 103 SER A N 1
ATOM 849 C CA . SER A 1 103 ? -18.138 2.163 26.665 1.00 97.94 103 SER A CA 1
ATOM 850 C C . SER A 1 103 ? -17.753 3.112 27.807 1.00 97.94 103 SER A C 1
ATOM 852 O O . SER A 1 103 ? -18.545 3.314 28.727 1.00 97.94 103 SER A O 1
ATOM 854 N N . GLN A 1 104 ? -16.558 3.711 27.764 1.00 98.00 104 GLN A N 1
ATOM 855 C CA . GLN A 1 104 ? -16.122 4.712 28.746 1.00 98.00 104 GLN A CA 1
ATOM 856 C C . GLN A 1 104 ? -16.952 5.995 28.661 1.00 98.00 104 GLN A C 1
ATOM 858 O O . GLN A 1 104 ? -17.430 6.471 29.689 1.00 98.00 104 GLN A O 1
ATOM 863 N N . VAL A 1 105 ? -17.174 6.512 27.450 1.00 98.38 105 VAL A N 1
ATOM 864 C CA . VAL A 1 105 ? -17.989 7.711 27.209 1.00 98.38 105 VAL A CA 1
ATOM 865 C C . VAL A 1 105 ? -19.411 7.509 27.723 1.00 98.38 105 VAL A C 1
ATOM 867 O O . VAL A 1 105 ? -19.925 8.381 28.418 1.00 98.38 105 VAL A O 1
ATOM 870 N N . ARG A 1 106 ? -20.025 6.341 27.473 1.00 97.88 106 ARG A N 1
ATOM 871 C CA . ARG A 1 106 ? -21.363 6.031 28.000 1.00 97.88 106 ARG A CA 1
ATOM 872 C C . ARG A 1 106 ? -21.409 6.110 29.528 1.00 97.88 106 ARG A C 1
ATOM 874 O O . ARG A 1 106 ? -22.267 6.796 30.070 1.00 97.88 10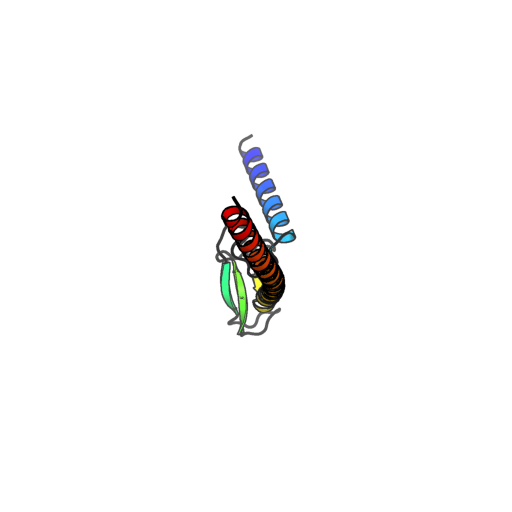6 ARG A O 1
ATOM 881 N N . ARG A 1 107 ? -20.453 5.470 30.214 1.00 97.56 107 ARG A N 1
ATOM 882 C CA . ARG A 1 107 ? -20.372 5.495 31.687 1.00 97.56 107 ARG A CA 1
ATOM 883 C C . ARG A 1 107 ? -20.151 6.901 32.241 1.00 97.56 107 ARG A C 1
ATOM 885 O O . ARG A 1 107 ? -20.696 7.243 33.283 1.00 97.56 107 ARG 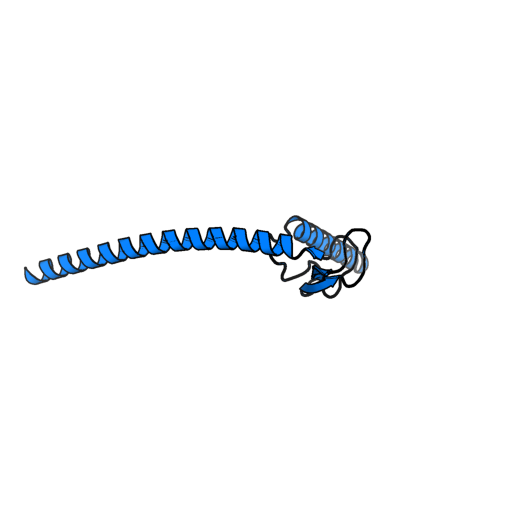A O 1
ATOM 892 N N . LEU A 1 108 ? -19.319 7.707 31.583 1.00 97.81 108 LEU A N 1
ATOM 893 C CA . LEU A 1 108 ? -19.110 9.097 31.987 1.00 97.81 108 LEU A CA 1
ATOM 894 C C . LEU A 1 108 ? -20.382 9.927 31.793 1.00 97.81 108 LEU A C 1
ATOM 896 O O . LEU A 1 108 ? -20.730 10.684 32.690 1.00 97.81 108 LEU A O 1
ATOM 900 N N . GLY A 1 109 ? -21.100 9.733 30.684 1.00 97.38 109 GLY A N 1
ATOM 901 C CA . GLY A 1 109 ? -22.389 10.380 30.438 1.00 97.38 109 GLY A CA 1
ATOM 902 C C . GLY A 1 109 ? -23.436 10.046 31.503 1.00 97.38 109 GLY A C 1
ATOM 903 O O . GLY A 1 109 ? -24.091 10.949 32.009 1.00 97.38 109 GLY A O 1
ATOM 904 N N . GLU A 1 110 ? -23.540 8.774 31.904 1.00 96.81 110 GLU A N 1
ATOM 905 C CA . GLU A 1 110 ? -24.418 8.337 33.003 1.00 96.81 110 GLU A CA 1
ATOM 906 C C . GLU A 1 110 ? -24.060 9.043 34.323 1.00 96.81 110 GLU A C 1
ATOM 908 O O . GLU A 1 110 ? -24.924 9.627 34.972 1.00 96.81 110 GLU A O 1
ATOM 913 N N . ARG A 1 111 ? -22.769 9.080 34.682 1.00 95.81 111 ARG A N 1
ATOM 914 C CA . ARG A 1 111 ? -22.297 9.742 35.912 1.00 95.81 111 ARG A CA 1
ATOM 915 C C . ARG A 1 111 ? -22.545 11.248 35.922 1.00 95.81 111 ARG A C 1
ATOM 917 O O . ARG A 1 111 ? -22.845 11.794 36.978 1.00 95.81 111 ARG A O 1
ATOM 924 N N . VAL A 1 112 ? -22.377 11.923 34.783 1.00 97.00 112 VAL A N 1
ATOM 925 C CA . VAL A 1 112 ? -22.675 13.359 34.667 1.00 97.00 112 VAL A CA 1
ATOM 926 C C . VAL A 1 112 ? -24.172 13.593 34.853 1.00 97.00 112 VAL A C 1
ATOM 928 O O . VAL A 1 112 ? -24.539 14.431 35.669 1.00 97.00 112 VAL A O 1
ATOM 931 N N . ALA A 1 113 ? -25.024 12.797 34.202 1.00 95.56 113 ALA A N 1
ATOM 932 C CA . ALA A 1 113 ? -26.473 12.911 34.347 1.00 95.56 113 ALA A CA 1
ATOM 933 C C . ALA A 1 113 ? -26.945 12.684 35.796 1.00 95.56 113 ALA A C 1
ATOM 935 O O . ALA A 1 113 ? -27.853 13.366 36.264 1.00 95.56 113 ALA A O 1
ATOM 936 N N . ASP A 1 114 ? -26.330 11.750 36.527 1.00 95.62 114 ASP A N 1
ATOM 937 C CA . ASP A 1 114 ? -26.645 11.530 37.943 1.00 95.62 114 ASP A CA 1
ATOM 938 C C . ASP A 1 114 ? -26.224 12.719 38.823 1.00 95.62 114 ASP A C 1
ATOM 940 O O . ASP A 1 114 ? -26.971 13.111 39.718 1.00 95.62 114 ASP A O 1
ATOM 944 N N . LEU A 1 115 ? -25.065 13.333 38.557 1.00 94.69 115 LEU A N 1
ATOM 945 C CA . LEU A 1 115 ? -24.603 14.528 39.278 1.00 94.69 115 LEU A CA 1
ATOM 946 C C . LEU A 1 115 ? -25.474 15.759 39.003 1.00 94.69 115 LEU A C 1
ATOM 948 O O . LEU A 1 115 ? -25.704 16.553 39.914 1.00 94.69 115 LEU A O 1
ATOM 952 N N . GLU A 1 116 ? -25.965 15.905 37.773 1.00 94.06 116 GLU A N 1
ATOM 953 C CA . GLU A 1 116 ? -26.887 16.976 37.379 1.00 94.06 116 GLU A CA 1
ATOM 954 C C . GLU A 1 116 ? -28.259 16.849 38.052 1.00 94.06 116 GLU A C 1
ATOM 956 O O . GLU A 1 116 ? -28.914 17.857 38.269 1.00 94.06 116 GLU A O 1
ATOM 961 N N . ARG A 1 117 ? -28.697 15.636 38.418 1.00 92.12 117 ARG A N 1
ATOM 962 C CA . ARG A 1 117 ? -29.962 15.411 39.148 1.00 92.12 117 ARG A CA 1
ATOM 963 C C . ARG A 1 117 ? -29.874 15.695 40.649 1.00 92.12 117 ARG A C 1
ATOM 965 O O . ARG A 1 117 ? -30.908 15.758 41.309 1.00 92.12 117 ARG A O 1
ATOM 972 N N . LEU A 1 118 ? -28.660 15.761 41.197 1.00 86.00 118 LEU A N 1
ATOM 973 C CA . LEU A 1 118 ? -28.404 16.018 42.619 1.00 86.00 118 LEU A CA 1
ATOM 974 C C . LEU A 1 118 ? -28.237 17.515 42.940 1.00 86.00 118 LEU A C 1
ATOM 976 O O . LEU A 1 118 ? -28.199 17.862 44.121 1.00 86.00 118 LEU A O 1
ATOM 980 N N . HIS A 1 119 ? -28.124 18.367 41.917 1.00 61.25 119 HIS A N 1
ATOM 981 C CA . HIS A 1 119 ? -28.136 19.831 42.012 1.00 61.25 119 HIS A CA 1
ATOM 982 C C . HIS A 1 119 ? -29.494 20.390 41.583 1.00 61.25 119 HIS A C 1
ATOM 984 O O . HIS A 1 119 ? -29.868 21.451 42.130 1.00 61.25 119 HIS A O 1
#